Protein AF-A0A7W0YZZ3-F1 (afdb_monomer)

Mean predicted aligned error: 11.91 Å

Structure (mmCIF, N/CA/C/O backbone):
data_AF-A0A7W0YZZ3-F1
#
_entry.id   AF-A0A7W0YZZ3-F1
#
loop_
_atom_site.group_PDB
_atom_site.id
_atom_site.type_symbol
_atom_site.label_atom_id
_atom_site.label_alt_id
_atom_site.label_comp_id
_atom_site.label_asym_id
_atom_site.label_entity_id
_atom_site.label_seq_id
_atom_site.pdbx_PDB_ins_code
_atom_site.Cartn_x
_atom_site.Cartn_y
_atom_site.Cartn_z
_atom_site.occupancy
_atom_site.B_iso_or_equiv
_atom_site.auth_seq_id
_atom_site.auth_comp_id
_atom_site.auth_asym_id
_atom_site.auth_atom_id
_atom_site.pdbx_PDB_model_num
ATOM 1 N N . MET A 1 1 ? -4.186 -3.876 -3.854 1.00 88.12 1 MET A N 1
ATOM 2 C CA . MET A 1 1 ? -3.851 -3.029 -2.681 1.00 88.12 1 MET A CA 1
ATOM 3 C C . MET A 1 1 ? -5.023 -2.871 -1.725 1.00 88.12 1 MET A C 1
ATOM 5 O O . MET A 1 1 ? -4.801 -2.990 -0.524 1.00 88.12 1 MET A O 1
ATOM 9 N N . ALA A 1 2 ? -6.249 -2.671 -2.226 1.00 87.69 2 ALA A N 1
ATOM 10 C CA . ALA A 1 2 ? -7.456 -2.576 -1.394 1.00 87.69 2 ALA A CA 1
ATOM 11 C C . ALA A 1 2 ? -7.582 -3.729 -0.378 1.00 87.69 2 ALA A C 1
ATOM 13 O O . ALA A 1 2 ? -7.761 -3.464 0.803 1.00 87.69 2 ALA A O 1
ATOM 14 N N . GLN A 1 3 ? -7.322 -4.973 -0.803 1.00 90.88 3 GLN A N 1
ATOM 15 C CA . GLN A 1 3 ? -7.353 -6.157 0.073 1.00 90.88 3 GLN A CA 1
ATOM 16 C C . GLN A 1 3 ? -6.434 -6.066 1.309 1.00 90.88 3 GLN A C 1
ATOM 18 O O . GLN A 1 3 ? -6.768 -6.580 2.373 1.00 90.88 3 GLN A O 1
ATOM 23 N N . PHE A 1 4 ? -5.267 -5.422 1.185 1.00 91.25 4 PHE A N 1
ATOM 24 C CA . PHE A 1 4 ? -4.315 -5.288 2.292 1.00 91.25 4 PHE A CA 1
ATOM 25 C C . PHE A 1 4 ? -4.779 -4.216 3.271 1.00 91.25 4 PHE A C 1
ATOM 27 O O . PHE A 1 4 ? -4.685 -4.408 4.479 1.00 91.25 4 PHE A O 1
ATOM 34 N N . LEU A 1 5 ? -5.331 -3.117 2.751 1.00 93.44 5 LEU A N 1
ATOM 35 C CA . LEU A 1 5 ? -5.948 -2.087 3.580 1.00 93.44 5 LEU A CA 1
ATOM 36 C C . LEU A 1 5 ? -7.159 -2.659 4.322 1.00 93.44 5 LEU A C 1
ATOM 38 O O . LEU A 1 5 ? -7.221 -2.537 5.534 1.00 93.44 5 LEU A O 1
ATOM 42 N N . GLU A 1 6 ? -8.055 -3.370 3.639 1.00 93.38 6 GLU A N 1
ATOM 43 C CA . GLU A 1 6 ? -9.214 -4.031 4.261 1.00 93.38 6 GLU A CA 1
ATOM 44 C C . GLU A 1 6 ? -8.813 -5.042 5.342 1.00 93.38 6 GLU A C 1
ATOM 46 O O . GLU A 1 6 ? -9.461 -5.120 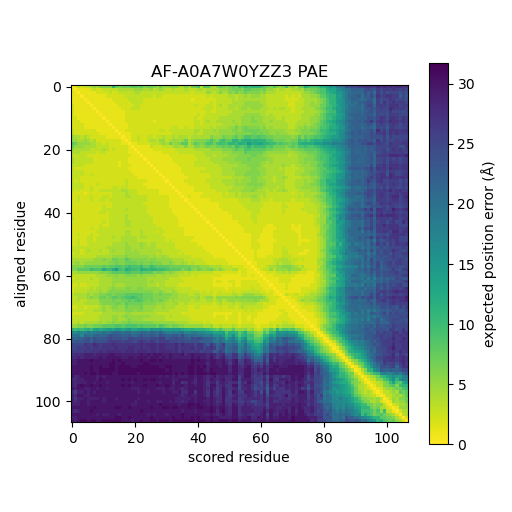6.387 1.00 93.38 6 GLU A O 1
ATOM 51 N N . SER A 1 7 ? -7.722 -5.784 5.128 1.00 94.50 7 SER A N 1
ATOM 52 C CA . SER A 1 7 ? -7.182 -6.699 6.140 1.00 94.50 7 SER A CA 1
ATOM 53 C C . SER A 1 7 ? -6.692 -5.941 7.377 1.00 94.50 7 SER A C 1
ATOM 55 O O . SER A 1 7 ? -7.042 -6.321 8.491 1.00 94.50 7 SER A O 1
ATOM 57 N N . LEU A 1 8 ? -5.964 -4.831 7.195 1.00 93.62 8 LEU A N 1
ATOM 58 C CA . LEU A 1 8 ? -5.515 -3.974 8.300 1.00 93.62 8 LEU A CA 1
ATOM 59 C C . LEU A 1 8 ? -6.687 -3.377 9.087 1.00 93.62 8 LEU A C 1
ATOM 61 O O . LEU A 1 8 ? -6.638 -3.337 10.315 1.00 93.62 8 LEU A O 1
ATOM 65 N N . GLU A 1 9 ? -7.745 -2.936 8.404 1.00 93.94 9 GLU A N 1
ATOM 66 C CA . GLU A 1 9 ? -8.947 -2.429 9.075 1.00 93.94 9 GLU A CA 1
ATOM 67 C C . GLU A 1 9 ? -9.646 -3.531 9.870 1.00 93.94 9 GLU A C 1
ATOM 69 O O . GLU A 1 9 ? -9.994 -3.327 11.030 1.00 93.94 9 GLU A O 1
ATOM 74 N N . THR A 1 10 ? -9.778 -4.720 9.278 1.00 94.69 10 THR A N 1
ATOM 75 C CA . THR A 1 10 ? -10.379 -5.882 9.944 1.00 94.69 10 THR A CA 1
ATOM 76 C C . THR A 1 10 ? -9.590 -6.278 11.192 1.00 94.69 10 THR A C 1
ATOM 78 O O . THR A 1 10 ? -10.177 -6.604 12.225 1.00 94.69 10 THR A O 1
ATOM 81 N N . ASP A 1 11 ? -8.260 -6.259 11.122 1.00 95.00 11 ASP A N 1
ATOM 82 C CA . ASP A 1 11 ? -7.403 -6.566 12.266 1.00 95.00 11 ASP A CA 1
ATOM 83 C C . ASP A 1 11 ? -7.540 -5.513 13.370 1.00 95.00 11 ASP A C 1
ATOM 85 O O . ASP A 1 11 ? -7.640 -5.868 14.548 1.00 95.00 11 ASP A O 1
ATOM 89 N N . LEU A 1 12 ? -7.629 -4.232 13.005 1.00 94.50 12 LEU A N 1
ATOM 90 C CA . LEU A 1 12 ? -7.867 -3.160 13.966 1.00 94.50 12 LEU A CA 1
ATOM 91 C C . LEU A 1 12 ? -9.242 -3.290 14.639 1.00 94.50 12 LEU A C 1
ATOM 93 O O . LEU A 1 12 ? -9.328 -3.159 15.860 1.00 94.50 12 LEU A O 1
ATOM 97 N N . ASP A 1 13 ? -10.290 -3.604 13.877 1.00 94.00 13 ASP A N 1
ATOM 98 C CA . ASP A 1 13 ? -11.642 -3.817 14.405 1.00 94.00 13 ASP A CA 1
ATOM 99 C C . ASP A 1 13 ? -11.681 -4.996 15.390 1.00 94.00 13 ASP A C 1
ATOM 101 O O . ASP A 1 13 ? -12.277 -4.894 16.465 1.00 94.00 13 ASP A O 1
ATOM 105 N N . ARG A 1 14 ? -10.988 -6.101 15.078 1.00 95.12 14 ARG A N 1
ATOM 106 C CA . ARG A 1 14 ? -10.861 -7.255 15.989 1.00 95.12 14 ARG A CA 1
ATOM 107 C C . ARG A 1 14 ? -10.182 -6.879 17.302 1.00 95.12 14 ARG A C 1
ATOM 109 O O . ARG A 1 14 ? -10.615 -7.335 18.358 1.00 95.12 14 ARG A O 1
ATOM 116 N N . ILE A 1 15 ? -9.126 -6.070 17.242 1.00 95.50 15 ILE A N 1
ATOM 117 C CA . ILE A 1 15 ? -8.413 -5.602 18.437 1.00 95.50 15 ILE A CA 1
ATOM 118 C C . ILE A 1 15 ? -9.318 -4.674 19.256 1.00 95.50 15 ILE A C 1
ATOM 120 O O . ILE A 1 15 ? -9.418 -4.820 20.474 1.00 95.50 15 ILE A O 1
ATOM 124 N N . ALA A 1 16 ? -10.007 -3.745 18.594 1.00 95.06 16 ALA A N 1
ATOM 125 C CA . ALA A 1 16 ? -10.871 -2.768 19.241 1.00 95.06 16 ALA A CA 1
ATOM 126 C C . ALA A 1 16 ? -12.104 -3.401 19.908 1.00 95.06 16 ALA A C 1
ATOM 128 O O . ALA A 1 16 ? -12.556 -2.894 20.932 1.00 95.06 16 ALA A O 1
ATOM 129 N N . ALA A 1 17 ? -12.595 -4.535 19.394 1.00 91.50 17 ALA A N 1
ATOM 130 C CA . ALA A 1 17 ? -13.713 -5.287 19.972 1.00 91.50 17 ALA A CA 1
ATOM 131 C C . ALA A 1 17 ? -13.436 -5.855 21.380 1.00 91.50 17 ALA A C 1
ATOM 133 O O . ALA A 1 17 ? -14.370 -6.264 22.066 1.00 91.50 17 ALA A O 1
ATOM 134 N N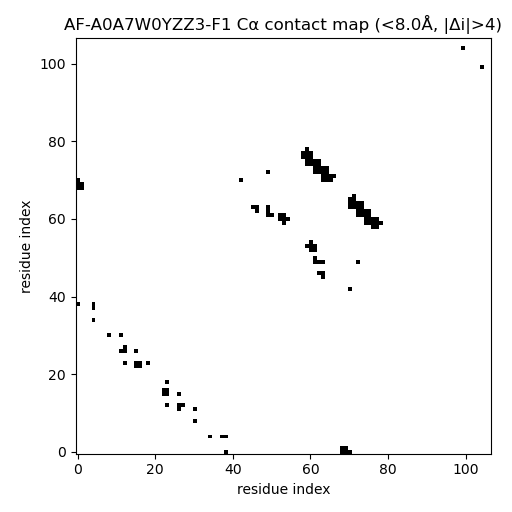 . VAL A 1 18 ? -12.173 -5.893 21.824 1.00 95.06 18 VAL A N 1
ATOM 135 C CA . VAL A 1 18 ? -11.806 -6.256 23.207 1.00 95.06 18 VAL A CA 1
ATOM 136 C C . VAL A 1 18 ? -12.090 -5.106 24.188 1.00 95.06 18 VAL A C 1
ATOM 138 O O . VAL A 1 18 ? -12.208 -5.334 25.393 1.00 95.06 18 VAL A O 1
ATOM 141 N N . GLY A 1 19 ? -12.177 -3.872 23.684 1.00 92.62 19 GLY A N 1
ATOM 142 C CA . GLY A 1 19 ? -12.476 -2.674 24.461 1.00 92.62 19 GLY A CA 1
ATOM 143 C C . GLY A 1 19 ? -13.973 -2.390 24.592 1.00 92.62 19 GLY A C 1
ATOM 144 O O . GLY A 1 19 ? -14.824 -3.234 24.330 1.00 92.62 19 GLY A O 1
ATOM 145 N N . ASP A 1 20 ? -14.289 -1.169 25.017 1.00 96.00 20 ASP A N 1
ATOM 146 C CA . ASP A 1 20 ? -15.662 -0.669 25.079 1.00 96.00 20 ASP A CA 1
ATOM 147 C C . ASP A 1 20 ? -16.106 -0.007 23.756 1.00 96.00 20 ASP A C 1
ATOM 149 O O . ASP A 1 20 ? -15.329 0.160 22.810 1.00 96.00 20 ASP A O 1
ATOM 153 N N . ASP A 1 21 ? -17.369 0.425 23.699 1.00 94.81 21 ASP A N 1
ATOM 154 C CA . ASP A 1 21 ? -17.945 1.100 22.528 1.00 94.81 21 ASP A CA 1
ATOM 155 C C . ASP A 1 21 ? -17.198 2.386 22.139 1.00 94.81 21 ASP A C 1
ATOM 157 O O . ASP A 1 21 ? -17.227 2.800 20.975 1.00 94.81 21 ASP A O 1
ATOM 161 N N . THR A 1 22 ? -16.538 3.048 23.094 1.00 96.44 22 THR A N 1
ATOM 162 C CA . THR A 1 22 ? -15.753 4.258 22.821 1.00 96.44 22 THR A CA 1
ATOM 163 C C . THR A 1 22 ? -14.472 3.889 22.085 1.00 96.44 22 THR A C 1
ATOM 165 O O . THR A 1 22 ? -14.128 4.541 21.095 1.00 96.44 22 THR A O 1
ATOM 168 N N . VAL A 1 23 ? -13.796 2.823 22.521 1.00 96.25 23 VAL A N 1
ATOM 169 C CA . VAL A 1 23 ? -12.607 2.276 21.852 1.00 96.25 23 VAL A CA 1
ATOM 170 C C . VAL A 1 23 ? -12.949 1.824 20.433 1.00 96.25 23 VAL A C 1
ATOM 172 O O . VAL A 1 23 ? -12.247 2.212 19.497 1.00 96.25 23 VAL A O 1
ATOM 175 N N . ALA A 1 24 ? -14.053 1.095 20.247 1.00 94.44 24 ALA A N 1
ATOM 176 C CA . ALA A 1 24 ? -14.505 0.657 18.924 1.00 94.44 24 ALA A CA 1
ATOM 177 C C . ALA A 1 24 ? -14.770 1.842 17.975 1.00 94.44 24 ALA A C 1
ATOM 179 O O . ALA A 1 24 ? -14.297 1.867 16.835 1.00 94.44 24 ALA A O 1
ATOM 180 N N . GLN A 1 25 ? -15.462 2.881 18.454 1.00 95.25 25 GLN A N 1
ATOM 181 C CA . GLN A 1 25 ? -15.719 4.085 17.657 1.00 95.25 25 GLN A CA 1
ATOM 182 C C . GLN A 1 25 ? -14.444 4.869 17.337 1.00 95.25 25 GLN A C 1
ATOM 184 O O . GLN A 1 25 ? -14.308 5.389 16.227 1.00 95.25 25 GLN A O 1
ATOM 189 N N . ALA A 1 26 ? -13.519 4.979 18.292 1.00 95.69 26 ALA A N 1
ATOM 190 C CA . ALA A 1 26 ? -12.243 5.649 18.075 1.00 95.69 26 ALA A CA 1
ATOM 191 C C . ALA A 1 26 ? -11.408 4.909 17.020 1.00 95.69 26 ALA A C 1
ATOM 193 O O . ALA A 1 26 ? -10.915 5.545 16.087 1.00 95.69 26 ALA A O 1
ATOM 194 N N . ALA A 1 27 ?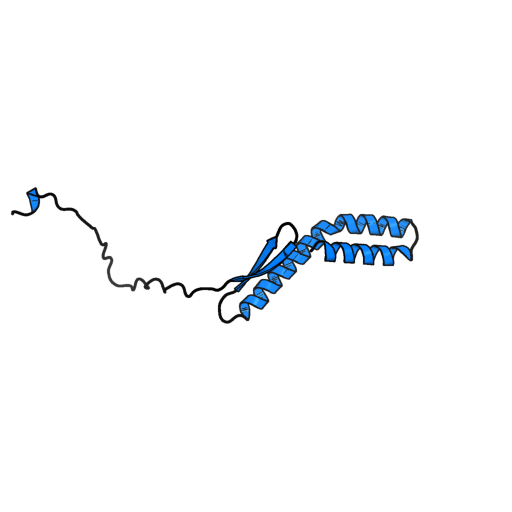 -11.316 3.580 17.121 1.00 95.50 27 ALA A N 1
ATOM 195 C CA . ALA A 1 27 ? -10.605 2.739 16.164 1.00 95.50 27 ALA A CA 1
ATOM 196 C C . ALA A 1 27 ? -11.176 2.882 14.747 1.00 95.50 27 ALA A C 1
ATOM 198 O O . ALA A 1 27 ? -10.423 3.174 13.820 1.00 95.50 27 ALA A O 1
ATOM 199 N N . SER A 1 28 ? -12.503 2.805 14.590 1.00 93.06 28 SER A N 1
ATOM 200 C CA . SER A 1 28 ? -13.159 2.972 13.287 1.00 93.06 28 SER A CA 1
ATOM 201 C C . SER A 1 28 ? -12.860 4.339 12.649 1.00 93.06 28 SER A C 1
ATOM 203 O O . SER A 1 28 ? -12.500 4.420 11.472 1.00 93.06 28 SER A O 1
ATOM 205 N N . ARG A 1 29 ? -12.930 5.429 13.429 1.00 95.38 29 ARG A N 1
ATOM 206 C CA . ARG A 1 29 ? -12.624 6.788 12.938 1.00 95.38 29 ARG A CA 1
ATOM 207 C C . ARG A 1 29 ? -11.158 6.945 12.546 1.00 95.38 29 ARG A C 1
ATOM 209 O O . ARG A 1 29 ? -10.869 7.556 11.519 1.00 95.38 29 ARG A O 1
ATOM 216 N N . LEU A 1 30 ? -10.241 6.410 13.352 1.00 95.62 30 LEU A N 1
ATOM 217 C CA . LEU A 1 30 ? -8.808 6.447 13.060 1.00 95.62 30 LEU A CA 1
ATOM 218 C C . LEU A 1 30 ? -8.487 5.658 11.791 1.00 95.62 30 LEU A C 1
ATOM 220 O O . LEU A 1 30 ? -7.792 6.181 10.926 1.00 95.62 30 LEU A O 1
ATOM 224 N N . SER A 1 31 ? -9.048 4.455 11.658 1.00 94.06 31 SER A N 1
ATOM 225 C CA . SER A 1 31 ? -8.912 3.592 10.481 1.00 94.06 31 SER A CA 1
ATOM 226 C C . SER A 1 31 ? -9.274 4.333 9.191 1.00 94.06 31 SER A C 1
ATOM 228 O O . SER A 1 31 ? -8.461 4.468 8.273 1.00 94.06 31 SER A O 1
ATOM 230 N N . GLN A 1 32 ? -10.458 4.954 9.178 1.00 94.31 32 GLN A N 1
ATOM 231 C CA . GLN A 1 32 ? -10.931 5.752 8.047 1.00 94.31 32 GLN A CA 1
ATOM 232 C C . GLN A 1 32 ? -10.034 6.968 7.775 1.00 94.31 32 GLN A C 1
ATOM 234 O O . GLN A 1 32 ? -9.752 7.277 6.616 1.00 94.31 32 GLN A O 1
ATOM 239 N N . ALA A 1 33 ? -9.559 7.647 8.824 1.00 96.19 33 ALA A N 1
ATOM 240 C CA . ALA A 1 33 ? -8.712 8.830 8.693 1.00 96.19 33 ALA A CA 1
ATOM 241 C C . ALA A 1 33 ? -7.330 8.512 8.098 1.00 96.19 33 ALA A C 1
ATOM 243 O O . ALA A 1 33 ? -6.785 9.329 7.353 1.00 96.19 33 ALA A O 1
ATOM 244 N N . ILE A 1 34 ? -6.761 7.339 8.400 1.00 95.75 34 ILE A N 1
ATOM 245 C CA . ILE A 1 34 ? -5.424 6.954 7.926 1.00 95.75 34 ILE A CA 1
ATOM 246 C C . ILE A 1 34 ? -5.441 6.151 6.624 1.00 95.75 34 ILE A C 1
ATOM 248 O O . ILE A 1 34 ? -4.390 6.011 6.006 1.00 95.75 34 ILE A O 1
ATOM 252 N N . ARG A 1 35 ? -6.593 5.640 6.165 1.00 93.12 35 ARG A N 1
ATOM 253 C CA . ARG A 1 35 ? -6.677 4.778 4.967 1.00 93.12 35 ARG A CA 1
ATOM 254 C C . ARG A 1 35 ? -5.944 5.366 3.755 1.00 93.12 35 ARG A C 1
ATOM 256 O O . ARG A 1 35 ? -5.198 4.660 3.078 1.00 93.12 35 ARG A O 1
ATOM 263 N N . GLY A 1 36 ? -6.129 6.661 3.491 1.00 94.12 36 GLY A N 1
ATOM 264 C CA . GLY A 1 36 ? -5.476 7.343 2.370 1.00 94.12 36 GLY A CA 1
ATOM 265 C C . GLY A 1 36 ? -3.952 7.421 2.512 1.00 94.12 36 GLY A C 1
ATOM 266 O O . GLY A 1 36 ? -3.227 7.108 1.566 1.00 94.12 36 GLY A O 1
ATOM 267 N N . SER A 1 37 ? -3.454 7.790 3.697 1.00 96.25 37 SER A N 1
ATOM 268 C CA . SER A 1 37 ? -2.010 7.880 3.949 1.00 96.25 37 SER A CA 1
ATOM 269 C C . SER A 1 37 ? -1.351 6.501 3.999 1.00 96.25 37 SER A C 1
ATOM 271 O O . SER A 1 37 ? -0.244 6.351 3.491 1.00 96.25 37 SER A O 1
ATOM 273 N N . ALA A 1 38 ? -2.037 5.479 4.516 1.00 94.81 38 ALA A N 1
ATOM 274 C CA . ALA A 1 38 ? -1.577 4.093 4.487 1.00 94.81 38 ALA A CA 1
ATOM 275 C C . ALA A 1 38 ? -1.393 3.585 3.049 1.00 94.81 38 ALA A C 1
ATOM 277 O O . ALA A 1 38 ? -0.350 3.018 2.730 1.00 94.81 38 ALA A O 1
ATOM 278 N N . GLY A 1 39 ? -2.355 3.849 2.156 1.00 94.19 39 GLY A N 1
ATOM 279 C CA . GLY A 1 39 ? -2.221 3.510 0.735 1.00 94.19 39 GLY A CA 1
ATOM 280 C C . GLY A 1 39 ? -1.024 4.197 0.068 1.00 94.19 39 GLY A C 1
ATOM 281 O O . GLY A 1 39 ? -0.281 3.559 -0.674 1.00 94.19 39 GLY A O 1
ATOM 282 N N . MET A 1 40 ? -0.790 5.476 0.376 1.00 94.94 40 MET A N 1
ATOM 283 C CA . MET A 1 40 ? 0.364 6.216 -0.146 1.00 94.94 40 MET A CA 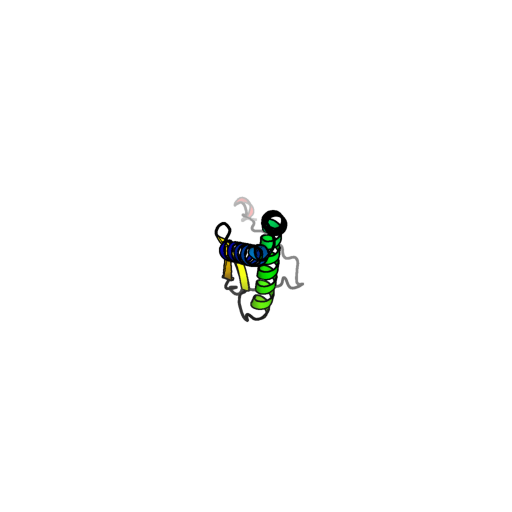1
ATOM 284 C C . MET A 1 40 ? 1.696 5.658 0.371 1.00 94.94 40 MET A C 1
ATOM 286 O O . MET A 1 40 ? 2.601 5.433 -0.425 1.00 94.94 40 MET A O 1
ATOM 290 N N . ARG A 1 41 ? 1.796 5.351 1.670 1.00 96.75 41 ARG A N 1
ATOM 291 C CA . ARG A 1 41 ? 2.984 4.719 2.274 1.00 96.75 41 ARG A CA 1
ATOM 292 C C . ARG A 1 41 ? 3.277 3.342 1.677 1.00 96.75 41 ARG A C 1
ATOM 294 O O . ARG A 1 41 ? 4.434 3.008 1.452 1.00 96.75 41 ARG A O 1
ATOM 301 N N . LEU A 1 42 ? 2.241 2.549 1.392 1.00 95.38 42 LEU A N 1
ATOM 302 C CA . LEU A 1 42 ? 2.403 1.267 0.702 1.00 95.38 42 LEU A CA 1
ATOM 303 C C . LEU A 1 42 ? 2.946 1.460 -0.716 1.00 95.38 42 LEU A C 1
ATOM 305 O O . LEU A 1 42 ? 3.821 0.709 -1.134 1.00 95.38 42 LEU A O 1
ATOM 309 N N . LEU A 1 43 ? 2.465 2.467 -1.448 1.00 95.69 43 LEU A N 1
ATOM 310 C CA . LEU A 1 43 ? 2.976 2.764 -2.784 1.00 95.69 43 LEU A CA 1
ATOM 311 C C . LEU A 1 43 ? 4.437 3.240 -2.753 1.00 95.69 43 LEU A C 1
ATOM 313 O O . LEU A 1 43 ? 5.221 2.801 -3.589 1.00 95.69 43 LEU A O 1
ATOM 317 N N . GLU A 1 44 ? 4.806 4.086 -1.786 1.00 97.00 44 GLU A N 1
ATOM 318 C CA . GLU A 1 44 ? 6.199 4.498 -1.547 1.00 97.00 44 GLU A CA 1
ATOM 319 C C . GLU A 1 44 ? 7.098 3.268 -1.323 1.00 97.00 44 GLU A C 1
ATOM 321 O O . GLU A 1 44 ? 8.104 3.114 -2.014 1.00 97.00 44 GLU A O 1
ATOM 326 N N . ALA A 1 45 ? 6.687 2.346 -0.445 1.00 97.56 45 ALA A N 1
ATOM 327 C CA . ALA A 1 45 ? 7.429 1.115 -0.164 1.00 97.56 45 ALA A CA 1
ATOM 328 C C . ALA A 1 45 ? 7.547 0.189 -1.391 1.00 97.56 45 ALA A C 1
ATOM 330 O O . ALA A 1 45 ? 8.604 -0.388 -1.638 1.00 97.56 45 ALA A O 1
ATOM 331 N N . LEU A 1 46 ? 6.483 0.056 -2.194 1.00 97.38 46 LEU A N 1
ATOM 332 C CA . LEU A 1 46 ? 6.529 -0.714 -3.443 1.00 97.38 46 LEU A CA 1
ATOM 333 C C . LEU A 1 46 ? 7.465 -0.074 -4.476 1.00 97.38 46 LEU A C 1
ATOM 335 O O . LEU A 1 46 ? 8.142 -0.793 -5.207 1.00 97.38 46 LEU A O 1
ATOM 339 N N . GLY A 1 47 ? 7.513 1.259 -4.540 1.00 97.69 47 GLY A N 1
ATOM 340 C CA . GLY A 1 47 ? 8.436 1.988 -5.409 1.00 97.69 47 GLY A CA 1
ATOM 341 C C . GLY A 1 47 ? 9.896 1.790 -5.003 1.00 97.69 47 GLY A C 1
ATOM 342 O O . GLY A 1 47 ? 10.733 1.512 -5.858 1.00 97.69 47 GLY A O 1
ATOM 343 N N . GLU A 1 48 ? 10.192 1.863 -3.706 1.00 98.38 48 GLU A N 1
ATOM 344 C CA . GLU A 1 48 ? 11.530 1.578 -3.175 1.00 98.38 48 GLU A CA 1
ATOM 345 C C . GLU A 1 48 ? 11.953 0.132 -3.479 1.00 98.38 48 GLU A C 1
ATOM 347 O O . GLU A 1 48 ? 13.038 -0.095 -4.017 1.00 98.38 48 GLU A O 1
ATOM 352 N N . ALA A 1 49 ? 11.051 -0.833 -3.270 1.00 98.19 49 ALA A N 1
ATOM 353 C CA . ALA A 1 49 ? 11.288 -2.228 -3.634 1.00 98.19 49 ALA A CA 1
ATOM 354 C C . ALA A 1 49 ? 11.542 -2.408 -5.143 1.00 98.19 49 ALA A C 1
ATOM 356 O O . ALA A 1 49 ? 12.405 -3.195 -5.528 1.00 98.19 49 ALA A O 1
ATOM 357 N N . ALA A 1 50 ? 10.839 -1.673 -6.012 1.00 98.25 50 ALA A N 1
ATOM 358 C CA . ALA A 1 50 ? 11.075 -1.723 -7.458 1.00 98.25 50 ALA A CA 1
ATOM 359 C C . ALA A 1 50 ? 12.503 -1.294 -7.818 1.00 98.25 50 ALA A C 1
ATOM 361 O O . ALA A 1 50 ? 13.149 -1.939 -8.644 1.00 98.25 50 ALA A O 1
ATOM 362 N N . VAL A 1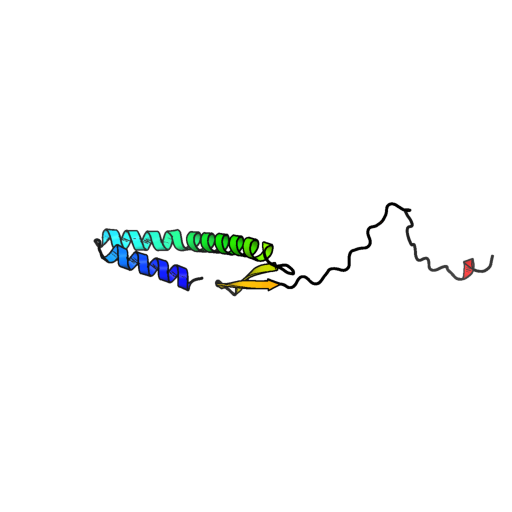 51 ? 13.002 -0.229 -7.183 1.00 98.00 51 VAL A N 1
ATOM 363 C CA . VAL A 1 51 ? 14.370 0.271 -7.384 1.00 98.00 51 VAL A CA 1
ATOM 364 C C . VAL A 1 51 ? 15.393 -0.753 -6.900 1.00 98.00 51 VAL A C 1
ATOM 366 O O . VAL A 1 51 ? 16.331 -1.068 -7.632 1.00 98.00 51 VAL A O 1
ATOM 369 N N . GLU A 1 52 ? 15.196 -1.311 -5.705 1.00 98.31 52 GLU A N 1
ATOM 370 C CA . GLU A 1 52 ? 16.097 -2.319 -5.138 1.00 98.31 52 GLU A CA 1
ATOM 371 C C . GLU A 1 52 ? 16.158 -3.588 -6.001 1.00 98.31 52 GLU A C 1
ATOM 373 O O . GLU A 1 52 ? 17.243 -4.121 -6.242 1.00 98.31 52 GLU A O 1
ATOM 378 N N . ILE A 1 53 ? 15.008 -4.053 -6.499 1.00 97.69 53 ILE A N 1
ATOM 379 C CA . ILE A 1 53 ? 14.930 -5.205 -7.405 1.00 97.69 53 ILE A CA 1
ATOM 380 C C . ILE A 1 53 ? 15.608 -4.875 -8.737 1.00 97.69 53 ILE A C 1
ATOM 382 O O . ILE A 1 53 ? 16.408 -5.671 -9.220 1.00 97.69 53 ILE A O 1
ATOM 386 N N . SER A 1 54 ? 15.337 -3.700 -9.313 1.00 97.12 54 SER A N 1
ATOM 387 C CA . SER A 1 54 ? 15.923 -3.279 -10.595 1.00 97.12 54 SER A CA 1
ATOM 388 C C . SER A 1 54 ? 17.447 -3.228 -10.543 1.00 97.12 54 SER A C 1
ATOM 390 O O . SER A 1 54 ? 18.102 -3.686 -11.469 1.00 97.12 54 SER A O 1
ATOM 392 N N . ALA A 1 55 ? 18.025 -2.755 -9.436 1.00 97.00 55 ALA A N 1
ATOM 393 C CA . ALA A 1 55 ? 19.476 -2.709 -9.251 1.00 97.00 55 ALA A CA 1
ATOM 394 C C . ALA A 1 55 ? 20.148 -4.098 -9.232 1.00 97.00 55 ALA A C 1
ATOM 396 O O . ALA A 1 55 ? 21.365 -4.193 -9.390 1.00 97.00 55 ALA A O 1
ATOM 397 N N . GLN A 1 56 ? 19.376 -5.167 -9.021 1.00 96.62 56 GLN A N 1
ATOM 398 C CA . GLN A 1 56 ? 19.858 -6.551 -9.016 1.00 96.62 56 GLN A CA 1
ATOM 399 C C . GLN A 1 56 ? 19.654 -7.259 -10.363 1.00 96.62 56 GLN A C 1
ATOM 401 O O . GLN A 1 56 ? 20.117 -8.391 -10.528 1.00 96.62 56 GLN A O 1
ATOM 406 N N . LEU A 1 57 ? 18.969 -6.627 -11.321 1.00 95.44 57 LEU A N 1
ATOM 407 C CA . LEU A 1 57 ? 18.708 -7.202 -12.636 1.00 95.44 57 LEU A CA 1
ATOM 408 C C . LEU A 1 57 ? 19.853 -6.858 -13.605 1.00 95.44 57 LEU A C 1
ATOM 410 O O . LEU A 1 57 ? 20.213 -5.691 -13.726 1.00 95.44 57 LEU A O 1
ATOM 414 N N . PRO A 1 58 ? 20.450 -7.854 -14.294 1.00 91.50 58 PRO A N 1
ATOM 415 C CA . PRO A 1 58 ? 21.543 -7.603 -15.238 1.00 91.50 58 PRO A CA 1
ATOM 416 C C . PRO A 1 58 ? 21.126 -6.813 -16.483 1.00 91.50 58 PRO A C 1
ATOM 418 O O . PRO A 1 58 ? 21.938 -6.082 -17.041 1.00 91.50 58 PRO A O 1
ATOM 421 N N . GLU A 1 59 ? 19.885 -7.002 -16.931 1.00 92.19 59 GLU A N 1
ATOM 422 C CA . GLU A 1 59 ? 19.289 -6.350 -18.096 1.00 92.19 59 GLU A CA 1
ATOM 423 C C . GLU A 1 59 ? 17.830 -6.017 -17.776 1.00 92.19 59 GLU A C 1
ATOM 425 O O . GLU A 1 59 ? 17.115 -6.844 -17.199 1.00 92.19 59 GLU A O 1
ATOM 430 N N . GLY A 1 60 ? 17.389 -4.824 -18.176 1.00 93.94 60 GLY A N 1
ATOM 431 C CA . GLY A 1 60 ? 16.045 -4.341 -17.892 1.00 93.94 60 GLY A CA 1
ATOM 432 C C . GLY A 1 60 ? 15.834 -3.908 -16.444 1.00 93.94 60 GLY A C 1
ATOM 433 O O . GLY A 1 60 ? 16.723 -3.965 -15.595 1.00 93.94 60 GLY A O 1
ATOM 434 N N . HIS A 1 61 ? 14.613 -3.476 -16.156 1.00 97.25 61 HIS A N 1
ATOM 435 C CA . HIS A 1 61 ? 14.226 -2.953 -14.850 1.00 97.25 61 HIS A CA 1
ATOM 436 C C . HIS A 1 61 ? 12.793 -3.341 -14.499 1.00 97.25 61 HIS A C 1
ATOM 438 O O . HIS A 1 61 ? 12.016 -3.802 -15.334 1.00 97.25 61 HIS A O 1
ATOM 444 N N . VAL A 1 62 ? 12.430 -3.180 -13.232 1.00 98.19 62 VAL A N 1
ATOM 445 C CA . VAL A 1 62 ? 11.074 -3.413 -12.738 1.00 98.19 62 VAL A CA 1
ATOM 446 C C . VAL A 1 62 ? 10.409 -2.079 -12.435 1.00 98.19 62 VAL A C 1
ATOM 448 O O . VAL A 1 62 ? 10.946 -1.236 -11.722 1.00 98.19 62 VAL A O 1
ATOM 451 N N . GLU A 1 63 ? 9.191 -1.911 -12.934 1.00 97.25 63 GLU A N 1
ATOM 452 C CA . GLU A 1 63 ? 8.334 -0.762 -12.658 1.00 97.25 63 GLU A CA 1
ATOM 453 C C . G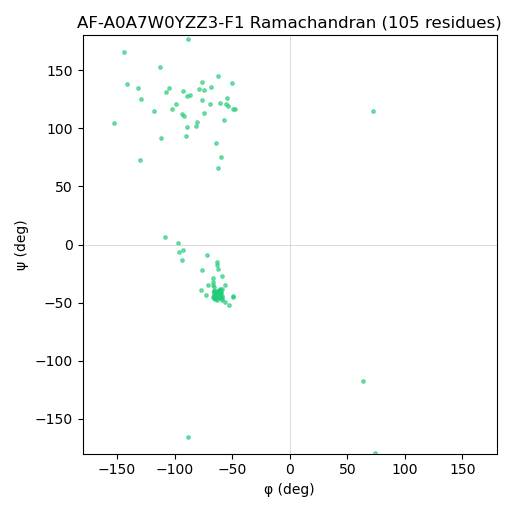LU A 1 63 ? 7.117 -1.180 -11.833 1.00 97.25 63 GLU A C 1
ATOM 455 O O . GLU A 1 63 ? 6.623 -2.305 -11.942 1.00 97.25 63 GLU A O 1
ATOM 460 N N . VAL A 1 64 ? 6.569 -0.244 -11.055 1.00 97.38 64 VAL A N 1
ATOM 461 C CA . VAL A 1 64 ? 5.237 -0.392 -10.456 1.00 97.38 64 VAL A CA 1
ATOM 462 C C . VAL A 1 64 ? 4.216 0.255 -11.384 1.00 97.38 64 VAL A C 1
ATOM 464 O O . VAL A 1 64 ? 4.183 1.476 -11.537 1.00 97.38 64 VAL A O 1
ATOM 467 N N . ARG A 1 65 ? 3.349 -0.555 -11.992 1.00 95.88 65 ARG A N 1
ATOM 468 C CA . ARG A 1 65 ? 2.259 -0.095 -12.857 1.00 95.88 65 ARG A CA 1
ATOM 469 C C . ARG A 1 65 ? 0.917 -0.203 -12.150 1.00 95.88 65 ARG A C 1
ATOM 471 O O . ARG A 1 65 ? 0.585 -1.231 -11.566 1.00 95.88 65 ARG A O 1
ATOM 478 N N . MET A 1 66 ? 0.115 0.850 -12.251 1.00 94.62 66 MET A N 1
ATOM 479 C CA . MET A 1 66 ? -1.234 0.875 -11.693 1.00 94.62 66 MET A CA 1
ATOM 480 C C . MET A 1 66 ? -2.245 0.293 -12.683 1.00 94.62 66 MET A C 1
ATOM 482 O O . MET A 1 66 ? -2.330 0.740 -13.827 1.00 94.62 66 MET A O 1
ATOM 486 N N . SER A 1 67 ? -3.048 -0.658 -12.214 1.00 91.69 67 SER A N 1
ATOM 487 C CA . SER A 1 67 ? -4.261 -1.138 -12.879 1.00 91.69 67 SER A CA 1
ATOM 488 C C . SER A 1 67 ? -5.455 -0.713 -12.031 1.00 91.69 67 SER A C 1
ATOM 490 O O . SER A 1 67 ? -5.815 -1.373 -11.059 1.00 91.69 67 SER A O 1
ATOM 492 N N . GLY A 1 68 ? -6.024 0.456 -12.329 1.00 89.19 68 GLY A N 1
ATOM 493 C CA . GLY A 1 68 ? -6.976 1.096 -11.420 1.00 89.19 68 GLY A CA 1
ATOM 494 C C . GLY A 1 68 ? -6.298 1.472 -10.098 1.00 89.19 68 GLY A C 1
ATOM 495 O O . GLY A 1 68 ? -5.375 2.282 -10.090 1.00 89.19 68 GLY A O 1
ATOM 496 N N . GLN A 1 69 ? -6.747 0.884 -8.986 1.00 84.75 69 GLN A N 1
ATOM 497 C CA . GLN A 1 69 ? -6.157 1.086 -7.651 1.00 84.75 69 GLN A CA 1
ATOM 498 C C . GLN A 1 69 ? -5.158 -0.010 -7.252 1.00 84.75 69 GLN A C 1
ATOM 500 O O . GLN A 1 69 ? -4.605 0.033 -6.150 1.00 84.75 69 GLN A O 1
ATOM 505 N N . ASP A 1 70 ? -4.914 -0.985 -8.127 1.00 90.31 70 ASP A N 1
ATOM 506 C CA . ASP A 1 70 ? -4.046 -2.115 -7.829 1.00 90.31 70 ASP A CA 1
ATOM 507 C C . ASP A 1 70 ? -2.659 -1.947 -8.473 1.00 90.31 70 ASP A C 1
ATOM 509 O O . ASP A 1 70 ? -2.550 -1.903 -9.703 1.00 90.31 70 ASP A O 1
ATOM 513 N N . PRO A 1 71 ? -1.586 -1.846 -7.665 1.00 94.81 71 PRO A N 1
ATOM 514 C CA . PRO A 1 71 ? -0.217 -1.806 -8.155 1.00 94.81 71 PRO A CA 1
ATOM 515 C C . PRO A 1 71 ? 0.238 -3.206 -8.571 1.00 94.81 71 PRO A C 1
ATOM 517 O O . PRO A 1 71 ? -0.046 -4.194 -7.894 1.00 94.81 71 PRO A O 1
ATOM 520 N N . ASN A 1 72 ? 0.973 -3.277 -9.675 1.00 95.38 72 ASN A N 1
ATOM 521 C CA . ASN A 1 72 ? 1.565 -4.497 -10.206 1.00 95.38 72 ASN A CA 1
ATOM 522 C C . ASN A 1 72 ? 3.028 -4.233 -10.548 1.00 95.38 72 ASN A C 1
ATOM 524 O O . ASN A 1 72 ? 3.332 -3.225 -11.184 1.00 95.38 72 ASN A O 1
ATOM 528 N N . PHE A 1 73 ? 3.919 -5.145 -10.172 1.00 97.19 73 PHE A N 1
ATOM 529 C CA . PHE A 1 73 ? 5.285 -5.122 -10.681 1.00 97.19 73 PHE A CA 1
ATOM 530 C C . PHE A 1 73 ? 5.303 -5.619 -12.123 1.00 97.19 73 PHE A C 1
ATOM 532 O O . PHE A 1 73 ? 4.703 -6.648 -12.443 1.00 97.19 73 PHE A O 1
ATOM 539 N N . VAL A 1 74 ? 5.988 -4.884 -12.988 1.00 97.56 74 VAL A N 1
ATOM 540 C CA . VAL A 1 74 ? 6.153 -5.221 -14.400 1.00 97.56 74 VAL A CA 1
ATOM 541 C C . VAL A 1 74 ? 7.632 -5.145 -14.723 1.00 97.56 74 VAL A C 1
ATOM 543 O O . VAL A 1 74 ? 8.260 -4.120 -14.484 1.00 97.56 74 VAL A O 1
ATOM 546 N N . PHE A 1 75 ? 8.175 -6.226 -15.268 1.00 97.50 75 PHE A N 1
ATOM 547 C CA . PHE A 1 75 ? 9.519 -6.219 -15.824 1.00 97.50 75 PHE A CA 1
ATOM 548 C C . PHE A 1 75 ? 9.500 -5.574 -17.213 1.00 97.50 75 PHE A C 1
ATOM 550 O O . PHE A 1 75 ? 8.632 -5.878 -18.037 1.00 97.50 75 PHE A O 1
ATOM 557 N N . VAL A 1 76 ? 10.446 -4.677 -17.450 1.00 96.44 76 VAL A N 1
ATOM 558 C CA . VAL A 1 76 ? 10.658 -3.975 -18.708 1.00 96.44 76 VAL A CA 1
ATOM 559 C C . VAL A 1 76 ? 12.035 -4.367 -19.219 1.00 96.44 76 VAL A C 1
ATOM 561 O O . VAL A 1 76 ? 13.047 -4.067 -18.595 1.00 96.44 76 VAL A O 1
ATOM 564 N N . GLU A 1 77 ? 12.064 -5.050 -20.359 1.00 94.62 77 GLU A N 1
ATOM 565 C CA . GLU A 1 77 ? 13.309 -5.378 -21.048 1.00 94.62 77 GLU A CA 1
ATOM 566 C C . GLU A 1 77 ? 13.934 -4.100 -21.618 1.00 94.62 77 GLU A C 1
ATOM 568 O O . GLU A 1 77 ? 13.330 -3.419 -22.453 1.00 94.62 77 GLU A O 1
ATOM 573 N N . GLU A 1 78 ? 15.160 -3.785 -21.204 1.00 86.62 78 GLU A N 1
ATOM 574 C CA . GLU A 1 78 ? 15.966 -2.775 -21.882 1.00 86.62 78 GLU A CA 1
ATOM 575 C C . GLU A 1 78 ? 16.608 -3.419 -23.106 1.00 86.62 78 GLU A C 1
ATOM 577 O O . GLU A 1 78 ? 17.551 -4.202 -23.012 1.00 86.62 78 GLU A O 1
ATOM 582 N N . GLN A 1 79 ? 16.088 -3.091 -24.288 1.00 77.44 79 GLN A N 1
ATOM 583 C CA . GLN A 1 79 ? 16.807 -3.408 -25.514 1.00 77.44 79 GLN A CA 1
ATOM 584 C C . GLN A 1 79 ? 18.065 -2.540 -25.561 1.00 77.44 79 GLN A C 1
ATOM 586 O O . GLN A 1 79 ? 17.961 -1.336 -25.309 1.00 77.44 79 GLN A O 1
ATOM 591 N N . PRO A 1 80 ? 19.238 -3.097 -25.912 1.00 67.69 80 PRO A N 1
ATOM 592 C CA . PRO A 1 80 ? 20.443 -2.302 -26.060 1.00 67.69 80 PRO A CA 1
ATOM 593 C C . PRO A 1 80 ? 20.181 -1.198 -27.085 1.00 67.69 80 PRO A C 1
ATOM 595 O O . PRO A 1 80 ? 20.063 -1.451 -28.288 1.00 67.69 80 PRO A O 1
ATOM 598 N N . GLN A 1 81 ? 20.063 0.038 -26.598 1.00 62.72 81 GLN A N 1
ATOM 599 C CA . GLN A 1 81 ? 19.984 1.212 -27.448 1.00 62.72 81 GLN A CA 1
ATOM 600 C C . GLN A 1 81 ? 21.291 1.227 -28.252 1.00 62.72 81 GLN A C 1
ATOM 602 O O . GLN A 1 81 ? 22.363 1.215 -27.636 1.00 62.72 81 GLN A O 1
ATOM 607 N N . PRO A 1 82 ? 21.264 1.212 -29.599 1.00 63.66 82 PRO A N 1
ATOM 608 C CA . PRO A 1 82 ? 22.494 1.324 -30.364 1.00 63.66 82 PRO A CA 1
ATOM 609 C C . PRO A 1 82 ? 23.197 2.598 -29.906 1.00 63.66 82 PRO A C 1
ATOM 611 O O . PRO A 1 82 ? 22.597 3.675 -29.947 1.00 63.66 82 PRO A O 1
ATOM 614 N N . ALA A 1 83 ? 24.426 2.447 -29.400 1.00 63.00 83 ALA A N 1
ATOM 615 C CA . ALA A 1 83 ? 25.225 3.554 -28.903 1.00 63.00 83 ALA A CA 1
ATOM 616 C C . ALA A 1 83 ? 25.176 4.672 -29.946 1.00 63.00 83 ALA A C 1
ATOM 618 O O . ALA A 1 83 ? 25.590 4.472 -31.093 1.00 63.00 83 ALA A O 1
ATOM 619 N N . ALA A 1 84 ? 24.609 5.824 -29.574 1.00 64.81 84 ALA A N 1
ATOM 620 C CA . ALA A 1 84 ? 24.694 6.997 -30.422 1.00 64.81 84 ALA A CA 1
ATOM 621 C C . ALA A 1 84 ? 26.189 7.206 -30.690 1.00 64.81 84 ALA A C 1
ATOM 623 O O . ALA A 1 84 ? 26.957 7.204 -29.722 1.00 64.81 84 ALA A O 1
ATOM 624 N N . PRO A 1 85 ? 26.630 7.294 -31.959 1.00 64.12 85 PRO A N 1
ATOM 625 C CA . PRO A 1 85 ? 28.039 7.476 -32.242 1.00 64.12 85 PRO A CA 1
ATOM 626 C C . PRO A 1 85 ? 28.492 8.696 -31.451 1.00 64.12 85 PRO A C 1
ATOM 628 O O . PRO A 1 85 ? 27.926 9.780 -31.611 1.00 64.12 85 PRO A O 1
ATOM 631 N N . HIS A 1 86 ? 29.454 8.491 -30.547 1.00 58.41 86 HIS A N 1
ATOM 632 C CA . HIS A 1 86 ? 30.143 9.589 -29.900 1.00 58.41 86 HIS A CA 1
ATOM 633 C C . HIS A 1 86 ? 30.571 10.516 -31.031 1.00 58.41 86 HIS A C 1
ATOM 635 O O . HIS A 1 86 ? 31.312 10.095 -31.923 1.00 58.41 86 HIS A O 1
ATOM 641 N N . ALA A 1 87 ? 30.037 11.738 -31.045 1.00 58.00 87 ALA A N 1
ATOM 642 C CA . ALA A 1 87 ? 30.606 12.802 -31.843 1.00 58.00 87 ALA A CA 1
ATOM 643 C C . ALA A 1 87 ? 31.992 13.025 -31.246 1.00 58.00 87 ALA A C 1
ATOM 645 O O . ALA A 1 87 ? 32.153 13.767 -30.279 1.00 58.00 87 ALA A O 1
ATOM 646 N N . GLY A 1 88 ? 32.956 12.249 -31.744 1.00 46.94 88 GLY A N 1
ATOM 647 C CA . GLY A 1 88 ? 34.357 12.491 -31.510 1.00 46.94 88 GLY A CA 1
ATOM 648 C C . GLY A 1 88 ? 34.606 13.948 -31.841 1.00 46.94 88 GLY A C 1
ATOM 649 O O . GLY A 1 88 ? 34.028 14.495 -32.784 1.00 46.94 88 GLY A O 1
ATOM 650 N N . GLU A 1 89 ? 35.413 14.572 -31.004 1.00 54.66 89 GLU A N 1
ATOM 651 C CA . GLU A 1 89 ? 36.022 15.862 -31.250 1.00 54.66 89 GLU A CA 1
ATOM 652 C C . GLU A 1 89 ? 36.886 15.751 -32.515 1.00 54.66 89 GLU A C 1
ATOM 654 O O . GLU A 1 89 ? 38.096 15.625 -32.432 1.00 54.66 89 GLU A O 1
ATOM 659 N N . ASP A 1 90 ? 36.255 15.726 -33.685 1.00 56.03 90 ASP A N 1
ATOM 660 C CA . ASP A 1 90 ? 36.884 15.921 -34.979 1.00 56.03 90 ASP A CA 1
ATOM 661 C C . ASP A 1 90 ? 35.844 16.495 -35.945 1.00 56.03 90 ASP A C 1
ATOM 663 O O . ASP A 1 90 ? 34.950 15.824 -36.459 1.00 56.03 90 ASP A O 1
ATOM 667 N N . GLU A 1 91 ? 36.030 17.792 -36.166 1.00 56.47 91 GLU A N 1
ATOM 668 C CA . GLU A 1 91 ? 35.555 18.578 -37.294 1.00 56.47 91 GLU A CA 1
ATOM 669 C C . GLU A 1 91 ? 34.048 18.883 -37.358 1.00 56.47 91 GLU A C 1
ATOM 671 O O . GLU A 1 91 ? 33.183 18.043 -37.593 1.00 56.47 91 GLU A O 1
ATOM 676 N N . ALA A 1 92 ? 33.746 20.177 -37.234 1.00 60.84 92 ALA A N 1
ATOM 677 C CA . ALA A 1 92 ? 32.469 20.804 -37.540 1.00 60.84 92 ALA A CA 1
ATOM 678 C C . ALA A 1 92 ? 32.099 20.657 -39.034 1.00 60.84 92 ALA A C 1
ATOM 680 O O . ALA A 1 92 ? 32.025 21.638 -39.775 1.00 60.84 92 ALA A O 1
ATOM 681 N N . SER A 1 93 ? 31.855 19.433 -39.495 1.00 62.34 93 SER A N 1
ATOM 682 C CA . SER A 1 93 ? 31.383 19.158 -40.845 1.00 62.34 93 SER A CA 1
ATOM 683 C C . SER A 1 93 ? 29.857 19.162 -40.858 1.00 62.34 93 SER A C 1
ATOM 685 O O . SER A 1 93 ? 29.183 18.172 -40.565 1.00 62.34 93 SER A O 1
ATOM 687 N N . ALA A 1 94 ? 29.283 20.320 -41.181 1.00 64.50 94 ALA A N 1
ATOM 688 C CA . ALA A 1 94 ? 27.859 20.438 -41.454 1.00 64.50 94 ALA A CA 1
ATOM 689 C C . ALA A 1 94 ? 27.550 19.833 -42.834 1.00 64.50 94 ALA A C 1
ATOM 691 O O . ALA A 1 94 ? 27.949 20.364 -43.872 1.00 64.50 94 ALA A O 1
ATOM 692 N N . ARG A 1 95 ? 26.799 18.727 -42.868 1.00 73.69 95 ARG A N 1
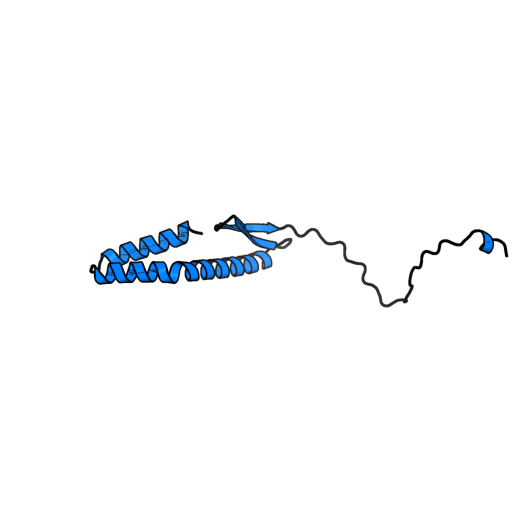ATOM 693 C CA . ARG A 1 95 ? 26.351 18.113 -44.125 1.00 73.69 95 ARG A CA 1
ATOM 694 C C . ARG A 1 95 ? 25.120 18.844 -44.668 1.00 73.69 95 ARG A C 1
ATOM 696 O O . ARG A 1 95 ? 24.002 18.609 -44.216 1.00 73.69 95 ARG A O 1
ATOM 703 N N . ILE A 1 96 ? 25.316 19.703 -45.666 1.00 77.88 96 ILE A N 1
ATOM 704 C CA . ILE A 1 96 ? 24.237 20.425 -46.361 1.00 77.88 96 ILE A CA 1
ATOM 705 C C . ILE A 1 96 ? 23.911 19.700 -47.674 1.00 77.88 96 ILE A C 1
ATOM 707 O O . ILE A 1 96 ? 24.769 19.555 -48.541 1.00 77.88 96 ILE A O 1
ATOM 711 N N . THR A 1 97 ? 22.663 19.250 -47.843 1.00 79.25 97 THR A N 1
ATOM 712 C CA . THR A 1 97 ? 22.193 18.680 -49.120 1.00 79.25 97 THR A CA 1
ATOM 713 C C . THR A 1 97 ? 21.629 19.796 -49.991 1.00 79.25 97 THR A C 1
ATOM 715 O O . THR A 1 97 ? 20.502 20.243 -49.782 1.00 79.25 97 THR A O 1
ATOM 718 N N . LEU A 1 98 ? 22.412 20.251 -50.969 1.00 76.19 98 LEU A N 1
ATOM 719 C CA . LEU A 1 98 ? 21.980 21.253 -51.941 1.00 76.19 98 LEU A CA 1
ATOM 720 C C . LEU A 1 98 ? 21.416 20.571 -53.194 1.00 76.19 98 LEU A C 1
ATOM 722 O O . LEU A 1 98 ? 22.055 19.692 -53.772 1.00 76.19 98 LEU A O 1
ATOM 726 N N . ARG A 1 99 ? 20.245 21.007 -53.663 1.00 80.38 99 ARG A N 1
ATOM 727 C CA . ARG A 1 99 ? 19.792 20.715 -55.030 1.00 80.38 99 ARG A CA 1
ATOM 728 C C . ARG A 1 99 ? 20.243 21.858 -55.927 1.00 80.38 99 ARG A C 1
ATOM 730 O O . ARG A 1 99 ? 19.746 22.971 -55.789 1.00 80.38 99 ARG A O 1
ATOM 737 N N . LEU A 1 100 ? 21.205 21.588 -56.806 1.00 78.75 100 LEU A N 1
ATOM 738 C CA . LEU A 1 100 ? 21.734 22.590 -57.727 1.00 78.75 100 LEU A CA 1
ATOM 739 C C . LEU A 1 100 ? 20.735 22.814 -58.882 1.00 78.75 100 LEU A C 1
ATOM 741 O O . LEU A 1 100 ? 20.369 21.837 -59.540 1.00 78.75 100 LEU A O 1
ATOM 745 N N . PRO A 1 101 ? 20.281 24.054 -59.145 1.00 77.38 101 PRO A N 1
ATOM 746 C CA . PRO A 1 101 ? 19.479 24.367 -60.326 1.00 77.38 101 PRO A CA 1
ATOM 747 C C . PRO A 1 101 ? 20.270 24.101 -61.614 1.00 77.38 101 PRO A C 1
ATOM 749 O O . PRO A 1 101 ? 21.477 24.342 -61.664 1.00 77.38 101 PRO A O 1
ATOM 752 N N . GLU A 1 102 ? 19.596 23.651 -62.674 1.00 74.25 102 GLU A N 1
ATOM 753 C CA . GLU A 1 102 ? 20.251 23.142 -63.895 1.00 74.25 102 GLU A CA 1
ATOM 754 C C . GLU A 1 102 ? 21.118 24.181 -64.632 1.00 74.25 102 GLU A C 1
ATOM 756 O O . GLU A 1 102 ? 22.055 23.815 -65.336 1.00 74.25 102 GLU A O 1
ATOM 761 N N . GLY A 1 103 ? 20.877 25.476 -64.404 1.00 72.19 103 GLY A N 1
ATOM 762 C CA . GLY A 1 103 ? 21.649 26.574 -64.997 1.00 72.19 103 GLY A CA 1
ATOM 763 C C . GLY A 1 103 ? 23.070 26.766 -64.449 1.00 72.19 103 GLY A C 1
ATOM 764 O O . GLY A 1 103 ? 23.817 27.549 -65.022 1.00 72.19 103 GLY A O 1
ATOM 765 N N . LEU A 1 104 ? 23.462 26.080 -63.366 1.00 66.38 104 LEU A N 1
ATOM 766 C CA . LEU A 1 104 ? 24.790 26.219 -62.736 1.00 66.38 104 LEU A CA 1
ATOM 767 C C . LEU A 1 104 ? 25.719 25.011 -62.954 1.00 66.38 104 LEU A C 1
ATOM 769 O O . LEU A 1 104 ? 26.804 24.963 -62.384 1.00 66.38 104 LEU A O 1
ATOM 773 N N . LYS A 1 105 ? 25.316 24.028 -63.768 1.00 60.69 105 LYS A N 1
ATOM 774 C CA . LYS A 1 105 ? 26.108 22.810 -64.035 1.00 60.69 105 LYS A CA 1
ATOM 775 C C . LYS A 1 105 ? 27.011 22.912 -65.277 1.00 60.69 105 LYS A C 1
ATOM 777 O O . LYS A 1 105 ? 27.758 21.981 -65.557 1.00 60.69 10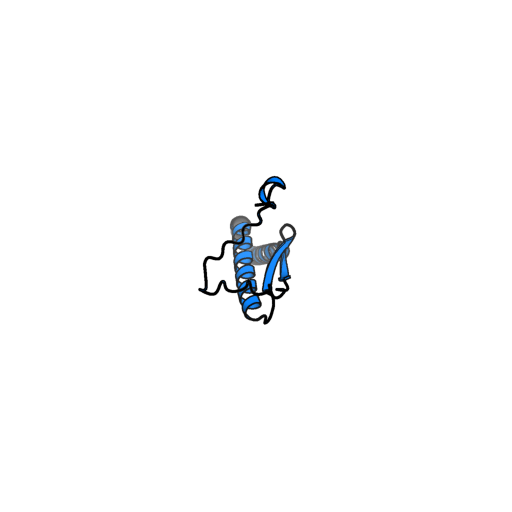5 LYS A O 1
ATOM 782 N N . ALA A 1 106 ? 26.935 24.012 -66.024 1.00 63.25 106 ALA A N 1
ATOM 783 C CA . ALA A 1 106 ? 27.668 24.218 -67.273 1.00 63.25 106 ALA A CA 1
ATOM 784 C C . ALA A 1 106 ? 28.392 25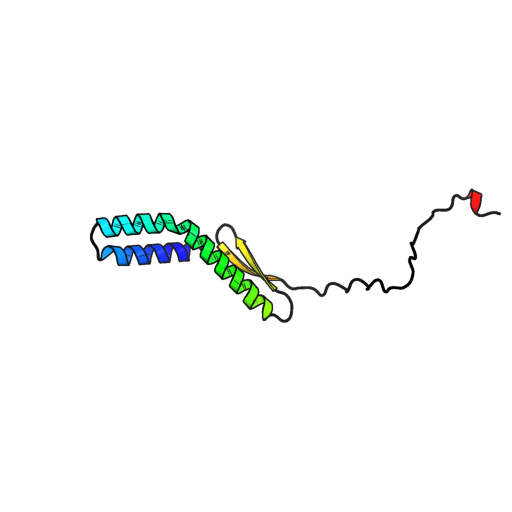.575 -67.269 1.00 63.25 106 ALA A C 1
ATOM 786 O O . ALA A 1 106 ? 27.971 26.517 -67.940 1.00 63.25 106 ALA A O 1
ATOM 787 N N . GLY A 1 107 ? 29.466 25.658 -66.486 1.00 45.91 107 GLY A N 1
ATOM 788 C CA . GLY A 1 107 ? 30.421 26.764 -66.448 1.00 45.91 107 GLY A CA 1
ATOM 789 C C . GLY A 1 107 ? 31.766 26.264 -65.957 1.00 45.91 107 GLY A C 1
ATOM 790 O O . GLY A 1 107 ? 31.749 25.451 -65.006 1.00 45.91 107 GLY A O 1
#

Foldseek 3Di:
DVVVLVVVLVVLLVVQVVDDPVSNVVSNVVSVVCSVVVLVVVVVVVQVVQVVVQVVDPFFGWDFDDDDSDTDIDTDGDDPDPPDPPPPPDDPDDDDDDDDDPVPPPD

Nearest PDB structures (foldseek):
  4v7a-assembly1_AG  TM=2.930E-01  e=1.125E+00  Escherichia coli K-12
  2ch0-assembly1_A  TM=2.677E-01  e=4.643E+00  Homo sapiens

Sequence (107 aa):
MAQFLESLETDLDRIAAVGDDTVAQAASRLSQAIRGSAGMRLLEALGEAAVEISAQLPEGHVEVRMSGQDPNFVFVEEQPQPAAPHAGEDEASARITLRLPEGLKAG

Secondary structure (DSSP, 8-state):
-HHHHHHHHHHHHHHHTTS-HHHHHHHHHHHHHHHHHHHHHHHHHHHHHHHHHHTT-SSSEEEEEEETTEEEEEEE----PPPPPP--S------------GGGS--

pLDDT: mean 86.92, std 13.97, range [45.91, 98.38]

Solvent-accessible surface area (backbone atoms only — not comparable to full-atom values): 6659 Å² total; per-residue (Å²): 82,63,70,59,54,53,48,52,46,51,53,50,52,60,59,24,66,77,53,54,75,66,45,36,53,51,48,54,53,50,48,65,69,40,49,66,58,51,54,50,53,51,50,52,52,51,49,53,49,25,53,60,52,22,75,71,41,95,70,31,40,41,42,76,44,71,58,86,81,31,73,38,84,42,82,45,82,60,70,86,70,77,77,73,76,76,81,63,100,67,76,95,76,80,86,77,88,76,84,79,62,82,86,74,77,78,126

Radius of gyration: 29.88 Å; Cα contacts (8 Å, |Δi|>4): 67; chains: 1; bounding box: 55×34×92 Å